Protein A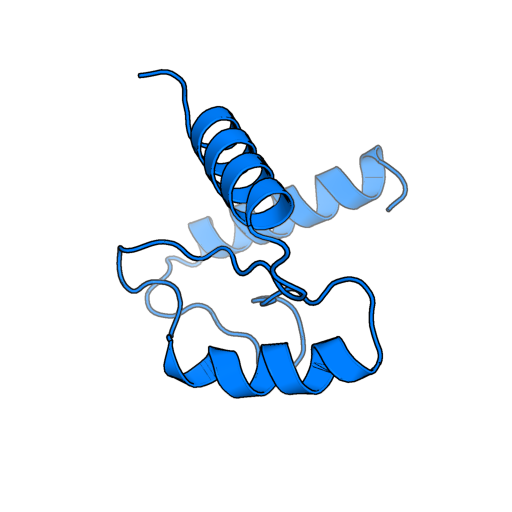F-A0A6B3EZY4-F1 (afdb_monomer)

Sequence (85 aa):
KEGLGAAYLAGFAWGLDHGFDVLVEMDADGSHQPEELPRLLTALRDADLVLGSRWIAGGRVVNWPKSRELLSRGGSTYSRFLLDV

Foldseek 3Di:
DPDDVVVVVVQVVVCVVVPDPDDDDDDPPCQDPVVCVVVQVVVVVPPVDGDDDLPDVVHHDPPDDPVVVCVVVVVVVVCCVVVVD

Solvent-accessible surface area (backbone atoms only — not comparable to full-atom values): 5600 Å² total; per-residue (Å²): 132,86,56,69,69,53,53,50,53,52,53,51,51,53,38,56,77,69,67,55,95,74,86,86,90,78,65,91,82,64,86,52,63,74,84,52,47,66,59,48,59,58,56,36,76,82,40,98,73,75,78,94,55,55,87,47,94,92,36,68,83,80,94,67,57,70,69,60,52,50,51,53,52,50,50,55,51,50,51,24,70,74,69,78,94

Mean predicted aligned error: 3.8 Å

Radius of gyration: 15.55 Å; Cα contacts (8 Å, |Δi|>4): 21; chains: 1; bounding box: 30×34×34 Å

pLDDT: mean 93.85, std 6.04, range [57.28, 98.25]

Secondary structure (DSSP, 8-state):
---HHHHHHHHHHHHHHTT-S------TTSSS-GGGHHHHHHHGGG-S-----SSSTT---SS--HHHHHHHHHHHHHHHHHHT-

Structure (mmCIF, N/CA/C/O backbone):
data_AF-A0A6B3EZY4-F1
#
_entry.id   AF-A0A6B3EZY4-F1
#
loop_
_atom_site.group_PDB
_atom_site.id
_atom_site.type_symbol
_atom_site.label_atom_id
_atom_site.label_alt_id
_atom_site.label_comp_id
_atom_site.label_asym_id
_atom_site.label_entity_id
_atom_site.label_seq_id
_atom_site.pdbx_PDB_ins_code
_atom_site.Cartn_x
_atom_site.Cartn_y
_atom_site.Cartn_z
_atom_site.occupancy
_atom_site.B_iso_or_equiv
_atom_site.auth_seq_id
_atom_site.auth_comp_id
_atom_site.auth_asym_id
_atom_site.auth_atom_id
_atom_site.pdbx_PDB_model_num
ATOM 1 N N . LYS A 1 1 ? -3.235 -19.458 -13.524 1.00 57.28 1 LYS A N 1
ATOM 2 C CA . LYS A 1 1 ? -2.989 -18.557 -12.370 1.00 57.28 1 LYS A CA 1
ATOM 3 C C . LYS A 1 1 ? -4.266 -17.764 -12.155 1.00 57.28 1 LYS A C 1
ATOM 5 O O . LYS A 1 1 ? -4.732 -17.201 -13.133 1.00 57.28 1 LYS A O 1
ATOM 10 N N . GLU A 1 2 ? -4.823 -17.751 -10.945 1.00 73.75 2 GLU A N 1
ATOM 11 C CA . GLU A 1 2 ? -6.118 -17.100 -10.648 1.00 73.75 2 GLU A CA 1
ATOM 12 C C . GLU A 1 2 ? -6.031 -15.570 -10.488 1.00 73.75 2 GLU A C 1
ATOM 14 O O . GLU A 1 2 ? -7.044 -14.893 -10.367 1.00 73.75 2 GLU A O 1
ATOM 19 N N . GLY A 1 3 ? -4.824 -15.002 -10.578 1.00 88.38 3 GLY A N 1
ATOM 20 C CA . GLY A 1 3 ? -4.599 -13.556 -10.555 1.00 88.38 3 GLY A CA 1
ATOM 21 C C . GLY A 1 3 ? -4.360 -13.003 -9.150 1.00 88.38 3 GLY A C 1
ATOM 22 O O . GLY A 1 3 ? -4.470 -13.709 -8.153 1.00 88.38 3 GLY A O 1
ATOM 23 N N . LEU A 1 4 ? -3.979 -11.727 -9.091 1.00 88.88 4 LEU A N 1
ATOM 24 C CA . LEU A 1 4 ? -3.587 -11.047 -7.854 1.00 88.88 4 LEU A CA 1
ATOM 25 C C . LEU A 1 4 ? -4.785 -10.792 -6.926 1.00 88.88 4 LEU A C 1
ATOM 27 O O . LEU A 1 4 ? -4.702 -11.039 -5.729 1.00 88.88 4 LEU A O 1
ATOM 31 N N . GLY A 1 5 ? -5.932 -10.400 -7.491 1.00 92.31 5 GLY A N 1
ATOM 32 C CA . GLY A 1 5 ? -7.148 -10.152 -6.711 1.00 92.31 5 GLY A CA 1
ATOM 33 C C . GLY A 1 5 ? -7.643 -11.387 -5.951 1.00 92.31 5 GLY A C 1
ATOM 34 O O . GLY A 1 5 ? -8.030 -11.272 -4.794 1.00 92.31 5 GLY A O 1
ATOM 35 N N . ALA A 1 6 ? -7.560 -12.578 -6.555 1.00 94.25 6 ALA A N 1
ATOM 36 C CA . ALA A 1 6 ? -7.913 -13.827 -5.877 1.00 94.25 6 ALA A CA 1
ATOM 37 C C . ALA A 1 6 ? -6.995 -14.109 -4.673 1.00 94.25 6 ALA A C 1
ATOM 39 O O . ALA A 1 6 ? -7.470 -14.542 -3.625 1.00 94.25 6 ALA A O 1
ATOM 40 N N . ALA A 1 7 ? -5.698 -13.802 -4.792 1.00 94.31 7 ALA A N 1
ATOM 41 C CA . ALA A 1 7 ? -4.748 -13.948 -3.691 1.00 94.31 7 ALA A CA 1
ATOM 42 C C . ALA A 1 7 ? -5.054 -12.984 -2.532 1.00 94.31 7 ALA A C 1
ATOM 44 O O . ALA A 1 7 ? -4.979 -13.387 -1.372 1.00 94.31 7 ALA A O 1
ATOM 45 N N . TYR A 1 8 ? -5.455 -11.745 -2.831 1.00 95.00 8 TYR A N 1
ATOM 46 C CA . TYR A 1 8 ? -5.860 -10.778 -1.807 1.00 95.00 8 TYR A CA 1
ATOM 47 C C . TYR A 1 8 ? -7.127 -11.208 -1.076 1.00 95.00 8 TYR A C 1
ATOM 49 O O . TYR A 1 8 ? -7.148 -11.208 0.151 1.00 95.00 8 TYR A O 1
ATOM 57 N N . LEU A 1 9 ? -8.150 -11.654 -1.813 1.00 95.75 9 LEU A N 1
ATOM 58 C CA . LEU A 1 9 ? -9.380 -12.170 -1.210 1.00 95.75 9 LEU A CA 1
ATOM 59 C C . LEU A 1 9 ? -9.095 -13.355 -0.280 1.00 95.75 9 LEU A C 1
ATOM 61 O O . LEU A 1 9 ? -9.629 -13.398 0.824 1.00 95.75 9 LEU A O 1
ATOM 65 N N . ALA A 1 10 ? -8.223 -14.279 -0.694 1.00 96.31 10 ALA A N 1
ATOM 66 C CA . ALA A 1 10 ? -7.825 -15.414 0.134 1.00 96.31 10 ALA A CA 1
ATOM 67 C C . ALA A 1 10 ? -7.087 -14.977 1.412 1.00 96.31 10 ALA A C 1
ATOM 69 O O . ALA A 1 10 ? -7.398 -15.467 2.496 1.00 96.31 10 ALA A O 1
ATOM 70 N N . GLY A 1 11 ? -6.137 -14.040 1.303 1.00 96.19 11 GLY A N 1
ATOM 71 C CA . GLY A 1 11 ? -5.396 -13.517 2.453 1.00 96.19 11 GLY A CA 1
ATOM 72 C C . GLY A 1 11 ? -6.286 -12.765 3.444 1.00 96.19 11 GLY A C 1
ATOM 73 O O . GLY A 1 11 ? -6.179 -12.976 4.651 1.00 96.19 11 GLY A O 1
ATOM 74 N N . PHE A 1 12 ? -7.205 -11.936 2.944 1.00 96.94 12 PHE A N 1
ATOM 75 C CA . PHE A 1 12 ? -8.151 -11.207 3.787 1.00 96.94 12 PHE A CA 1
ATOM 76 C C . PHE A 1 12 ? -9.150 -12.141 4.463 1.00 96.94 12 PHE A C 1
ATOM 78 O O . PHE A 1 12 ? -9.352 -12.013 5.665 1.00 96.94 12 PHE A O 1
ATOM 85 N N . ALA A 1 13 ? -9.721 -13.108 3.736 1.00 97.56 13 ALA A N 1
ATOM 86 C CA . ALA A 1 13 ? -10.618 -14.102 4.324 1.00 97.56 13 ALA A CA 1
ATOM 87 C C . ALA A 1 13 ? -9.924 -14.875 5.451 1.00 97.56 13 ALA A C 1
ATOM 89 O O . ALA A 1 13 ? -10.439 -14.937 6.563 1.00 97.56 13 ALA A O 1
ATOM 90 N N . TRP A 1 14 ? -8.707 -15.365 5.196 1.00 98.06 14 TRP A N 1
ATOM 91 C CA . TRP A 1 14 ? -7.922 -16.060 6.210 1.00 98.06 14 TRP A CA 1
ATOM 92 C C . TRP A 1 14 ? -7.685 -15.184 7.440 1.00 98.06 14 TRP A C 1
ATOM 94 O O . TRP A 1 14 ? -7.871 -15.642 8.564 1.00 98.06 14 TRP A O 1
ATOM 104 N N . GLY A 1 15 ? -7.302 -13.920 7.253 1.00 97.75 15 GLY A N 1
ATOM 105 C CA . GLY A 1 15 ? -7.018 -13.056 8.388 1.00 97.75 15 GLY A CA 1
ATOM 106 C C . GLY A 1 15 ? -8.266 -12.661 9.193 1.00 97.75 15 GLY A C 1
ATOM 107 O O . GLY A 1 15 ? -8.215 -12.611 10.422 1.00 97.75 15 GLY A O 1
ATOM 108 N N . LEU A 1 16 ? -9.403 -12.464 8.523 1.00 97.25 16 LEU A N 1
ATOM 109 C CA . LEU A 1 16 ? -10.692 -12.240 9.181 1.00 97.25 16 LEU A CA 1
ATOM 110 C C . LEU A 1 16 ? -11.129 -13.467 9.993 1.00 97.25 16 LEU A C 1
ATOM 112 O O . LEU A 1 16 ? -11.524 -13.315 11.148 1.00 97.25 16 LEU A O 1
ATOM 116 N N . ASP A 1 17 ? -10.979 -14.676 9.442 1.00 98.25 17 ASP A N 1
ATOM 117 C CA . ASP A 1 17 ? -11.305 -15.934 10.133 1.00 98.25 17 ASP A CA 1
A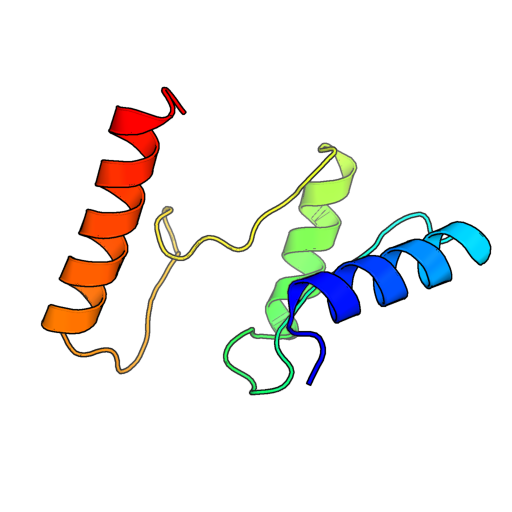TOM 118 C C . ASP A 1 17 ? -10.451 -16.154 11.398 1.00 98.25 17 ASP A C 1
ATOM 120 O O . ASP A 1 17 ? -10.879 -16.832 12.332 1.00 98.25 17 ASP A O 1
ATOM 124 N N . HIS A 1 18 ? -9.251 -15.568 11.447 1.00 98.12 18 HIS A N 1
ATOM 125 C CA . HIS A 1 18 ? -8.341 -15.632 12.597 1.00 98.12 18 HIS A CA 1
ATOM 126 C C . HIS A 1 18 ? -8.480 -14.441 13.558 1.00 98.12 18 HIS A C 1
ATOM 128 O O . HIS A 1 18 ? -7.783 -14.399 14.572 1.00 98.12 18 HIS A O 1
ATOM 134 N N . GLY A 1 19 ? -9.376 -13.491 13.273 1.00 97.56 19 GLY A N 1
ATOM 135 C CA . GLY A 1 19 ? -9.647 -12.349 14.143 1.00 97.56 19 GLY A CA 1
ATOM 136 C C . GLY A 1 19 ? -8.509 -11.330 14.218 1.00 97.56 19 GLY A C 1
ATOM 137 O O . GLY A 1 19 ? -8.314 -10.728 15.270 1.00 97.56 19 GLY A O 1
ATOM 138 N N . PHE A 1 20 ? -7.733 -11.144 13.144 1.00 97.75 20 PHE A N 1
ATOM 139 C CA . PHE A 1 20 ? -6.749 -10.059 13.107 1.00 97.75 20 PHE A CA 1
ATOM 140 C C . PHE A 1 20 ? -7.436 -8.696 12.997 1.00 97.75 20 PHE A C 1
ATOM 142 O O . PHE A 1 20 ? -8.283 -8.488 12.131 1.00 97.75 20 PHE A O 1
ATOM 149 N N . ASP A 1 21 ? -6.996 -7.743 13.818 1.00 95.31 21 ASP A N 1
ATOM 150 C CA . ASP A 1 21 ? -7.517 -6.369 13.807 1.00 95.31 21 ASP A CA 1
ATOM 151 C C . ASP A 1 21 ? -7.028 -5.551 12.602 1.00 95.31 21 ASP A C 1
ATOM 153 O O . ASP A 1 21 ? -7.653 -4.571 12.204 1.00 95.31 21 ASP A O 1
ATOM 157 N N . VAL A 1 22 ? -5.878 -5.927 12.035 1.00 97.00 22 VAL A N 1
ATOM 158 C CA . VAL A 1 22 ? -5.210 -5.189 10.959 1.00 97.00 22 VAL A CA 1
ATOM 159 C C . VAL A 1 22 ? -4.706 -6.153 9.892 1.00 97.00 22 VAL A C 1
ATOM 161 O O . VAL A 1 22 ? -3.960 -7.088 10.183 1.00 97.00 22 VAL A O 1
ATOM 164 N N . LEU A 1 23 ? -5.063 -5.870 8.639 1.00 97.19 23 LEU A N 1
ATOM 165 C CA . LEU A 1 23 ? -4.571 -6.559 7.449 1.00 97.19 23 LEU A CA 1
ATOM 166 C C . LEU A 1 23 ? -3.664 -5.616 6.659 1.00 97.19 23 LEU A C 1
ATOM 168 O O . LEU A 1 23 ? -4.013 -4.462 6.421 1.00 97.19 23 LEU A O 1
ATOM 172 N N . VAL A 1 24 ? -2.500 -6.113 6.241 1.00 96.75 24 VAL A N 1
ATOM 173 C CA . VAL A 1 24 ? -1.516 -5.339 5.476 1.00 96.75 24 VAL A CA 1
ATOM 174 C C . VAL A 1 24 ? -1.207 -6.068 4.179 1.00 96.75 24 VAL A C 1
ATOM 176 O O . VAL A 1 24 ? -0.879 -7.252 4.186 1.00 96.75 24 VAL A O 1
ATOM 179 N N . GLU A 1 25 ? -1.278 -5.336 3.073 1.00 95.75 25 GLU A N 1
ATOM 180 C CA . GLU A 1 25 ? -0.909 -5.808 1.743 1.00 95.75 25 GLU A CA 1
ATOM 181 C C . GLU A 1 25 ? 0.401 -5.139 1.301 1.00 95.75 25 GLU A C 1
ATOM 183 O O . GLU A 1 25 ? 0.545 -3.919 1.404 1.00 95.75 25 GLU A O 1
ATOM 188 N N . MET A 1 26 ? 1.359 -5.930 0.810 1.00 95.31 26 MET A N 1
ATOM 189 C CA . MET A 1 26 ? 2.567 -5.430 0.149 1.00 95.31 26 MET A CA 1
ATOM 190 C C . MET A 1 26 ? 3.149 -6.471 -0.816 1.00 95.31 26 MET A C 1
ATOM 192 O O . MET A 1 26 ? 3.075 -7.675 -0.560 1.00 95.31 26 MET A O 1
ATOM 196 N N . ASP A 1 27 ? 3.787 -6.006 -1.892 1.00 94.06 27 ASP A N 1
ATOM 197 C CA . ASP A 1 27 ? 4.535 -6.880 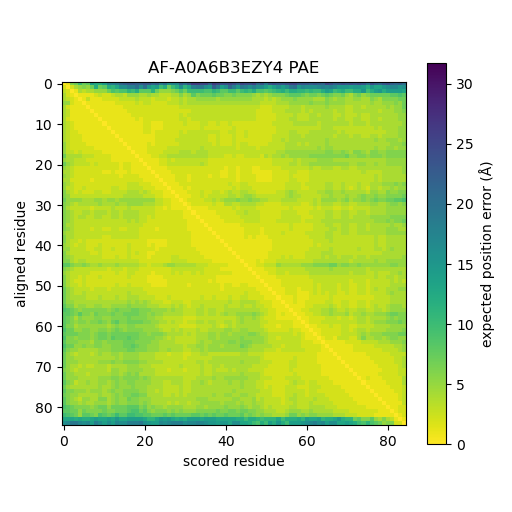-2.804 1.00 94.06 27 ASP A CA 1
ATOM 198 C C . ASP A 1 27 ? 5.798 -7.450 -2.139 1.00 94.06 27 ASP A C 1
ATOM 200 O O . ASP A 1 27 ? 6.514 -6.759 -1.413 1.00 94.06 27 ASP A O 1
ATOM 204 N N . ALA A 1 28 ? 6.123 -8.702 -2.465 1.00 92.94 28 ALA A N 1
ATOM 205 C CA . ALA A 1 28 ? 7.297 -9.410 -1.949 1.00 92.94 28 ALA A CA 1
ATOM 206 C C . ALA A 1 28 ? 8.597 -9.148 -2.744 1.00 92.94 28 ALA A C 1
ATOM 208 O O . ALA A 1 28 ? 9.611 -9.798 -2.498 1.00 92.94 28 ALA A O 1
ATOM 209 N N . ASP A 1 29 ? 8.583 -8.233 -3.718 1.00 93.62 29 ASP A N 1
ATOM 210 C CA . ASP A 1 29 ? 9.718 -7.949 -4.611 1.00 93.62 29 ASP A CA 1
ATOM 211 C C . ASP A 1 29 ? 10.654 -6.834 -4.102 1.00 93.62 29 ASP A C 1
ATOM 213 O O . ASP A 1 29 ? 11.628 -6.483 -4.770 1.00 93.62 29 ASP A O 1
ATOM 217 N N . GLY A 1 30 ? 10.364 -6.276 -2.922 1.00 88.69 30 GLY A N 1
ATOM 218 C CA . GLY A 1 30 ? 11.142 -5.199 -2.304 1.00 88.69 30 GLY A CA 1
ATOM 219 C C . GLY A 1 30 ? 10.855 -3.804 -2.866 1.00 88.69 30 GLY A C 1
ATOM 220 O O . GLY A 1 30 ? 11.531 -2.844 -2.498 1.00 88.69 30 GLY A O 1
ATOM 221 N N . SER A 1 31 ? 9.856 -3.652 -3.740 1.00 90.69 31 SER A N 1
ATOM 222 C CA . SER A 1 31 ? 9.394 -2.333 -4.191 1.00 90.69 31 SER A CA 1
ATOM 223 C C . SER A 1 31 ? 8.687 -1.541 -3.082 1.00 90.69 31 SER A C 1
ATOM 225 O O . SER A 1 31 ? 8.710 -0.306 -3.092 1.00 90.69 31 SER A O 1
ATOM 227 N N . HIS A 1 32 ? 8.122 -2.245 -2.097 1.00 94.00 32 HIS A N 1
ATOM 228 C CA . HIS A 1 32 ? 7.605 -1.696 -0.849 1.00 94.00 32 HIS A CA 1
ATOM 229 C C . HIS A 1 32 ? 8.648 -1.879 0.256 1.00 94.00 32 HIS A C 1
ATOM 231 O O . HIS A 1 32 ? 9.102 -2.992 0.504 1.00 94.00 32 HIS A O 1
ATOM 237 N N . GLN A 1 33 ? 9.030 -0.783 0.910 1.00 92.75 33 GLN A N 1
ATOM 238 C CA . GLN A 1 33 ? 10.001 -0.781 2.008 1.00 92.75 33 GLN A CA 1
ATOM 239 C C . GLN A 1 33 ? 9.308 -1.215 3.311 1.00 92.75 33 GLN A C 1
ATOM 241 O O . GLN A 1 33 ? 8.441 -0.472 3.786 1.00 92.75 33 GLN A O 1
ATOM 246 N N . PRO A 1 34 ? 9.656 -2.372 3.912 1.00 93.81 34 PRO A N 1
ATOM 247 C CA . PRO A 1 34 ? 9.065 -2.814 5.178 1.00 93.81 34 PRO A CA 1
ATOM 248 C C . PRO A 1 34 ? 9.289 -1.819 6.324 1.00 93.81 34 PRO A C 1
ATOM 250 O O . PRO A 1 34 ? 8.501 -1.763 7.264 1.00 93.81 34 PRO A O 1
ATOM 253 N N . GLU A 1 35 ? 10.330 -0.991 6.232 1.00 94.69 35 GLU A N 1
ATOM 254 C CA . GLU A 1 35 ? 10.661 0.056 7.198 1.00 94.69 35 GLU A CA 1
ATOM 255 C C . GLU A 1 35 ? 9.583 1.149 7.293 1.00 94.69 35 GLU A C 1
ATOM 257 O O . GLU A 1 35 ? 9.499 1.841 8.307 1.00 94.69 35 GLU A O 1
ATOM 262 N N . GLU A 1 36 ? 8.730 1.300 6.274 1.00 94.19 36 GLU A N 1
ATOM 263 C CA . GLU A 1 36 ? 7.605 2.246 6.288 1.00 94.19 36 GLU A CA 1
ATOM 264 C C . GLU A 1 36 ? 6.366 1.681 7.007 1.00 94.19 36 GLU A C 1
ATOM 266 O O . GLU A 1 36 ? 5.455 2.437 7.358 1.00 94.19 36 GLU A O 1
ATOM 271 N N . LEU A 1 37 ? 6.321 0.370 7.277 1.00 95.50 37 LEU A N 1
ATOM 272 C CA . LEU A 1 37 ? 5.169 -0.289 7.893 1.00 95.50 37 LEU A CA 1
ATOM 273 C C . LEU A 1 37 ? 4.770 0.315 9.253 1.00 95.50 37 LEU A C 1
ATOM 275 O O . LEU A 1 37 ? 3.583 0.598 9.436 1.00 95.50 37 LEU A O 1
ATOM 279 N N . PRO A 1 38 ? 5.693 0.608 10.195 1.00 97.19 38 PRO A N 1
ATOM 280 C CA . PRO A 1 38 ? 5.327 1.245 11.462 1.00 97.19 38 PRO A CA 1
ATOM 281 C C . PRO A 1 38 ? 4.624 2.595 11.276 1.00 97.19 38 PRO A C 1
ATOM 283 O O . PRO A 1 38 ? 3.730 2.945 12.049 1.00 97.19 38 PRO A O 1
ATOM 286 N N . ARG A 1 39 ? 4.992 3.352 10.233 1.00 95.56 39 ARG A N 1
ATOM 287 C CA . ARG A 1 39 ? 4.374 4.644 9.914 1.00 95.56 39 ARG A CA 1
ATOM 288 C C . ARG A 1 39 ? 2.929 4.473 9.451 1.00 95.56 39 ARG A C 1
ATOM 290 O O . ARG A 1 39 ? 2.064 5.225 9.894 1.00 95.56 39 ARG A O 1
ATOM 297 N N . LEU A 1 40 ? 2.668 3.474 8.606 1.00 96.56 40 LEU A N 1
ATOM 298 C CA . LEU A 1 40 ? 1.317 3.130 8.148 1.00 96.56 40 LEU A CA 1
ATOM 299 C C . LEU A 1 40 ? 0.441 2.648 9.312 1.00 96.56 40 LEU A C 1
ATOM 301 O O . LEU A 1 40 ? -0.664 3.151 9.487 1.00 96.56 40 LEU A O 1
ATOM 305 N N . LEU A 1 41 ? 0.962 1.752 10.157 1.00 97.19 41 LEU A N 1
ATOM 306 C CA . LEU A 1 41 ? 0.246 1.243 11.335 1.00 97.19 41 LEU A CA 1
ATOM 307 C C . LEU A 1 41 ? -0.055 2.336 12.366 1.00 97.19 41 LEU A C 1
ATOM 309 O O . LEU A 1 41 ? -1.073 2.282 13.049 1.00 97.19 41 LEU A O 1
ATOM 313 N N . THR A 1 42 ? 0.820 3.337 12.482 1.00 97.69 42 THR A N 1
ATOM 314 C CA . THR A 1 42 ? 0.579 4.490 13.357 1.00 97.69 42 THR A CA 1
ATOM 315 C C . THR A 1 42 ? -0.586 5.326 12.838 1.00 97.69 42 THR A C 1
ATOM 317 O O . THR A 1 42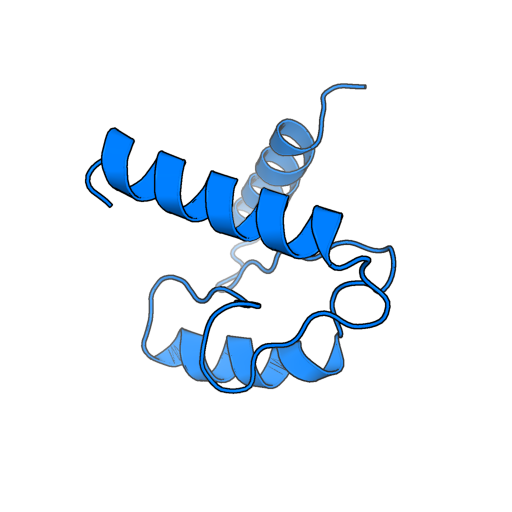 ? -1.475 5.656 13.613 1.00 97.69 42 THR A O 1
ATOM 320 N N . ALA A 1 43 ? -0.611 5.624 11.536 1.00 96.19 43 ALA A N 1
ATOM 321 C CA . ALA A 1 43 ? -1.701 6.374 10.915 1.00 96.19 43 ALA A CA 1
ATOM 322 C C . ALA A 1 43 ? -3.043 5.618 10.946 1.00 96.19 43 ALA A C 1
ATOM 324 O O . ALA A 1 43 ? -4.092 6.246 11.033 1.00 96.19 43 ALA A O 1
ATOM 325 N N . LEU A 1 44 ? -3.014 4.281 10.921 1.00 97.81 44 LEU A N 1
ATOM 326 C CA . LEU A 1 44 ? -4.214 3.438 10.956 1.00 97.81 44 LEU A CA 1
ATOM 327 C C . LEU A 1 44 ? -4.952 3.501 12.304 1.00 97.81 44 LEU A C 1
ATOM 329 O O . LEU A 1 44 ? -6.108 3.118 12.390 1.00 97.81 44 LEU A O 1
ATOM 333 N N . ARG A 1 45 ? -4.32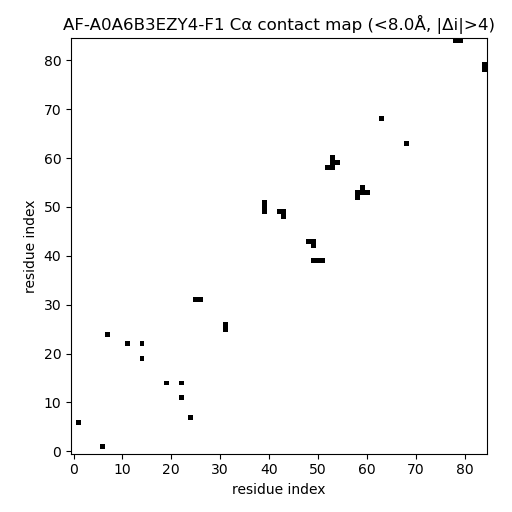4 4.015 13.368 1.00 96.81 45 ARG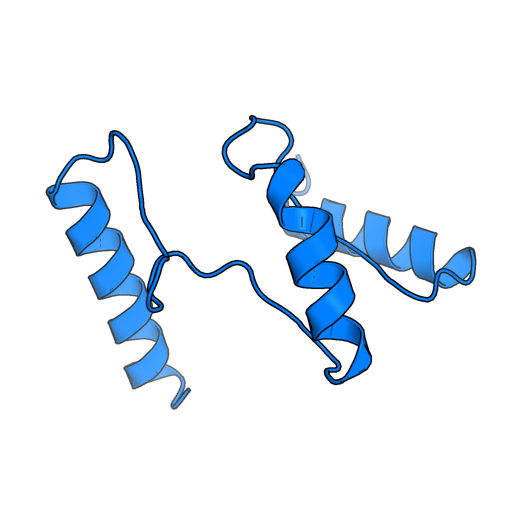 A N 1
ATOM 334 C CA . ARG A 1 45 ? -5.004 4.191 14.664 1.00 96.81 45 ARG A CA 1
ATOM 335 C C . ARG A 1 45 ? -6.196 5.144 14.587 1.00 96.81 45 ARG A C 1
ATOM 337 O O . ARG A 1 45 ? -7.128 4.992 15.368 1.00 96.81 45 ARG A O 1
ATOM 344 N N . ASP A 1 46 ? -6.146 6.091 13.653 1.00 97.25 46 ASP A N 1
ATOM 345 C CA . ASP A 1 46 ? -7.137 7.155 13.489 1.00 97.25 46 ASP A CA 1
ATOM 346 C C . ASP A 1 46 ? -7.843 7.089 12.116 1.00 97.25 46 ASP A C 1
ATOM 348 O O . ASP A 1 46 ? -8.465 8.064 11.692 1.00 97.25 46 ASP A O 1
ATOM 352 N N . ALA A 1 47 ? -7.725 5.972 11.384 1.00 97.19 47 ALA A N 1
ATOM 353 C CA . ALA A 1 47 ? -8.279 5.810 10.038 1.00 97.19 47 ALA A CA 1
ATOM 354 C C . ALA A 1 47 ? -8.690 4.359 9.747 1.00 97.19 47 ALA A C 1
ATOM 356 O O . ALA A 1 47 ? -8.034 3.427 10.194 1.00 97.19 47 ALA A O 1
ATOM 357 N N . ASP A 1 48 ? -9.709 4.164 8.907 1.00 96.56 48 ASP A N 1
ATOM 358 C CA . ASP A 1 48 ? -10.148 2.822 8.487 1.00 96.56 48 ASP A CA 1
ATOM 359 C C . ASP A 1 48 ? -9.237 2.197 7.411 1.00 96.56 48 ASP A C 1
ATOM 361 O O . ASP A 1 48 ? -9.202 0.982 7.228 1.00 96.56 48 ASP A O 1
ATOM 365 N N . LEU A 1 49 ? -8.503 3.033 6.668 1.00 96.75 49 LEU A N 1
ATOM 366 C CA . LEU A 1 49 ? -7.606 2.619 5.591 1.00 96.75 49 LEU A CA 1
ATOM 367 C C . LEU A 1 49 ? -6.444 3.602 5.452 1.00 96.75 49 LEU A C 1
ATOM 369 O O . LEU A 1 49 ? -6.635 4.817 5.400 1.00 96.75 49 LEU A O 1
ATOM 373 N N . VAL A 1 50 ? -5.234 3.066 5.294 1.00 97.50 50 VAL A N 1
ATOM 374 C CA . VAL A 1 50 ? -4.029 3.852 5.014 1.00 97.50 50 VAL A CA 1
ATOM 375 C C . VAL A 1 50 ? -3.334 3.299 3.776 1.00 97.50 50 VAL A C 1
ATOM 377 O O . VAL A 1 50 ? -3.075 2.104 3.680 1.00 97.50 50 VAL A O 1
ATOM 380 N N . LEU A 1 51 ? -3.001 4.183 2.832 1.00 95.69 51 LEU A N 1
ATOM 381 C CA . LEU A 1 51 ? -2.338 3.827 1.577 1.00 95.69 51 LEU A CA 1
ATOM 382 C C . LEU A 1 51 ? -0.931 4.427 1.498 1.00 95.69 51 LEU A C 1
ATOM 384 O O . LEU A 1 51 ? -0.736 5.634 1.665 1.00 95.69 51 LEU A O 1
ATOM 388 N N . GLY A 1 52 ? 0.051 3.598 1.140 1.00 94.56 52 GLY A N 1
ATOM 389 C CA . GLY A 1 52 ? 1.384 4.058 0.756 1.00 94.56 52 GLY A CA 1
ATOM 390 C C . GLY A 1 52 ? 1.346 4.770 -0.599 1.00 94.56 52 GLY A C 1
ATOM 391 O O . GLY A 1 52 ? 1.307 4.130 -1.648 1.00 94.56 52 GLY A O 1
ATOM 392 N N . SER A 1 53 ? 1.354 6.106 -0.606 1.00 94.25 53 SER A N 1
ATOM 393 C CA . SER A 1 53 ? 1.251 6.883 -1.847 1.00 94.25 53 SER A CA 1
ATOM 394 C C . SER A 1 53 ? 2.593 7.423 -2.341 1.00 94.25 53 SER A C 1
ATOM 396 O O . SER A 1 53 ? 3.331 8.101 -1.627 1.00 94.25 53 SER A O 1
ATOM 398 N N . ARG A 1 54 ? 2.864 7.193 -3.630 1.00 94.38 54 ARG A N 1
ATOM 399 C CA . ARG A 1 54 ? 4.015 7.756 -4.361 1.00 94.38 54 ARG A CA 1
ATOM 400 C C . ARG A 1 54 ? 3.812 9.216 -4.771 1.00 94.38 54 ARG A C 1
ATOM 402 O O . ARG A 1 54 ? 4.778 9.874 -5.138 1.00 94.38 54 ARG A O 1
ATOM 409 N N . TRP A 1 55 ? 2.574 9.711 -4.735 1.00 93.00 55 TRP A N 1
ATOM 410 C CA . TRP A 1 55 ? 2.180 10.986 -5.348 1.00 93.00 55 TRP A CA 1
ATOM 411 C C . TRP A 1 55 ? 1.788 12.076 -4.342 1.00 93.00 55 TRP A C 1
ATOM 413 O O . TRP A 1 55 ? 1.275 13.116 -4.746 1.00 93.00 55 TRP A O 1
ATOM 423 N N . ILE A 1 56 ? 2.022 11.850 -3.048 1.00 91.62 56 ILE A N 1
ATOM 424 C CA . ILE A 1 56 ? 1.873 12.863 -1.990 1.00 91.62 56 ILE A CA 1
ATOM 425 C C . ILE A 1 56 ? 3.229 13.477 -1.629 1.00 91.62 56 ILE A C 1
ATOM 427 O O . ILE A 1 56 ? 4.278 12.968 -2.029 1.00 91.62 56 ILE A O 1
ATOM 431 N N . ALA A 1 57 ? 3.221 14.556 -0.844 1.00 91.50 57 ALA A N 1
ATOM 432 C CA . ALA A 1 57 ? 4.447 15.148 -0.315 1.00 91.50 57 ALA A CA 1
ATOM 433 C C . ALA A 1 57 ? 5.298 14.094 0.425 1.00 91.50 57 ALA A C 1
ATOM 435 O O . ALA A 1 57 ? 4.792 13.341 1.255 1.00 91.50 57 ALA A O 1
ATOM 436 N N . GLY A 1 58 ? 6.590 14.018 0.089 1.00 90.44 58 GLY A N 1
ATOM 437 C CA . GLY A 1 58 ? 7.523 13.002 0.600 1.00 90.44 58 GLY A CA 1
ATOM 438 C C . GLY A 1 58 ? 7.507 11.661 -0.152 1.00 90.44 58 GLY A C 1
ATOM 439 O O . GLY A 1 58 ? 8.445 10.874 -0.004 1.00 90.44 58 GLY A O 1
ATOM 440 N N . GLY A 1 59 ? 6.499 11.409 -0.994 1.00 91.81 59 GLY A N 1
ATOM 441 C CA . GLY A 1 59 ? 6.439 10.253 -1.889 1.00 91.81 59 GLY A CA 1
ATOM 442 C C . GLY A 1 59 ? 7.428 10.376 -3.050 1.00 91.81 59 GLY A C 1
ATOM 443 O O . GLY A 1 59 ? 7.660 11.465 -3.578 1.00 91.81 59 GLY A O 1
ATOM 444 N N . ARG A 1 60 ? 8.041 9.255 -3.444 1.00 92.38 60 ARG A N 1
ATOM 445 C CA . ARG A 1 60 ? 9.014 9.216 -4.544 1.00 92.38 60 ARG A CA 1
ATOM 446 C C . ARG A 1 60 ? 8.984 7.886 -5.285 1.00 92.38 60 ARG A C 1
ATOM 448 O O . ARG A 1 60 ? 8.703 6.845 -4.699 1.00 92.38 60 ARG A O 1
ATOM 455 N N . VAL A 1 61 ? 9.340 7.934 -6.564 1.00 93.31 61 VAL A N 1
ATOM 456 C CA . VAL A 1 61 ? 9.724 6.766 -7.362 1.00 93.31 61 VAL A CA 1
ATOM 457 C C . VAL A 1 61 ? 11.221 6.843 -7.634 1.00 93.31 61 VAL A C 1
ATOM 459 O O . VAL A 1 61 ? 11.744 7.914 -7.933 1.00 93.31 61 VAL A O 1
ATOM 462 N N . VAL A 1 62 ? 11.925 5.722 -7.500 1.00 91.88 62 VAL A N 1
ATOM 463 C CA . VAL A 1 62 ? 13.379 5.650 -7.698 1.00 91.88 62 VAL A CA 1
ATOM 464 C C . VAL A 1 62 ? 13.652 4.790 -8.930 1.00 91.88 62 VAL A C 1
ATOM 466 O O . VAL A 1 62 ? 13.015 3.756 -9.118 1.00 91.88 62 VAL A O 1
ATOM 469 N N . ASN A 1 63 ? 14.577 5.230 -9.788 1.00 92.25 63 ASN A N 1
ATOM 470 C CA . ASN A 1 63 ? 15.000 4.517 -11.003 1.00 92.25 63 ASN A CA 1
ATOM 471 C C . ASN A 1 63 ? 13.887 4.263 -12.043 1.00 92.25 63 ASN A C 1
ATOM 473 O O . ASN A 1 63 ? 13.965 3.318 -12.828 1.00 92.25 63 ASN A O 1
ATOM 477 N N . TRP A 1 64 ? 12.847 5.101 -12.082 1.00 94.62 64 TRP A N 1
ATOM 478 C CA . TRP A 1 64 ? 11.818 5.034 -13.124 1.00 94.62 64 TRP A CA 1
ATOM 479 C C . TRP A 1 64 ? 12.156 5.947 -14.314 1.00 94.62 64 TRP A C 1
ATOM 481 O O . TRP A 1 64 ? 12.501 7.112 -14.109 1.00 94.62 64 TRP A O 1
ATOM 491 N N . PRO A 1 65 ? 12.003 5.478 -15.568 1.00 96.38 65 PRO A N 1
ATOM 492 C CA . PRO A 1 65 ? 12.017 6.360 -16.730 1.00 96.38 65 PRO A CA 1
ATOM 493 C C . PRO A 1 65 ? 10.898 7.407 -16.642 1.00 96.38 65 PRO A C 1
ATOM 495 O O . PRO A 1 65 ? 9.770 7.077 -16.268 1.00 96.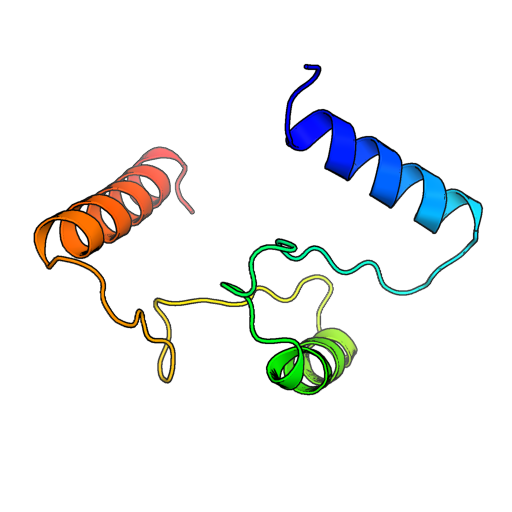38 65 PRO A O 1
ATOM 498 N N . LYS A 1 66 ? 11.166 8.648 -17.076 1.00 95.50 66 LYS A N 1
ATOM 499 C CA . LYS A 1 66 ? 10.165 9.738 -17.085 1.00 95.50 66 LYS A CA 1
ATOM 500 C C . LYS A 1 66 ? 8.885 9.376 -17.849 1.00 95.50 66 LYS A C 1
ATOM 502 O O . LYS A 1 66 ? 7.802 9.798 -17.460 1.00 95.50 66 LYS A O 1
ATOM 507 N N . SER A 1 67 ? 8.994 8.568 -18.905 1.00 96.75 67 SER A N 1
ATOM 508 C CA . SER A 1 67 ? 7.839 8.066 -19.661 1.00 96.75 67 SER A CA 1
ATOM 509 C C . SER A 1 67 ? 6.914 7.196 -18.807 1.00 96.75 67 SER A C 1
ATOM 511 O O . SER A 1 67 ? 5.697 7.342 -18.882 1.00 96.75 67 SER A O 1
ATOM 513 N N . ARG A 1 68 ? 7.477 6.332 -17.951 1.00 96.12 68 ARG A N 1
ATOM 514 C CA . ARG A 1 68 ? 6.716 5.479 -17.028 1.00 96.12 68 ARG A CA 1
ATOM 515 C C . ARG A 1 68 ? 6.039 6.303 -15.937 1.00 96.12 68 ARG A C 1
ATOM 517 O O . ARG A 1 68 ? 4.890 6.033 -15.598 1.00 96.12 68 ARG A O 1
ATOM 524 N N . GLU A 1 69 ? 6.727 7.313 -15.409 1.00 95.06 69 GLU A N 1
ATOM 525 C CA . GLU A 1 69 ? 6.132 8.234 -14.439 1.00 95.06 69 GLU A CA 1
ATOM 526 C C . GLU A 1 69 ? 4.958 9.012 -15.049 1.00 95.06 69 GLU A C 1
ATOM 528 O O . GLU A 1 69 ? 3.882 9.049 -14.453 1.00 95.06 69 GLU A O 1
ATOM 533 N N . LEU A 1 70 ? 5.133 9.572 -16.252 1.00 95.81 70 LEU A N 1
ATOM 534 C CA . LEU A 1 70 ? 4.072 10.299 -16.950 1.00 95.81 70 LEU A CA 1
ATOM 535 C C . LEU A 1 70 ? 2.860 9.403 -17.218 1.00 95.81 70 LEU A C 1
ATOM 537 O O . LEU A 1 70 ? 1.736 9.808 -16.934 1.00 95.81 70 LEU A O 1
ATOM 541 N N . LEU A 1 71 ? 3.088 8.180 -17.708 1.00 96.75 71 LEU A N 1
ATOM 542 C CA . LEU A 1 71 ? 2.022 7.207 -17.942 1.00 96.75 71 LEU A CA 1
ATOM 543 C C . LEU A 1 71 ? 1.270 6.880 -16.647 1.00 96.75 71 LEU A C 1
ATOM 545 O O . LEU A 1 71 ? 0.042 6.877 -16.630 1.00 96.75 71 LEU A O 1
ATOM 549 N N . SER A 1 72 ? 1.996 6.644 -15.550 1.00 95.19 72 SER A N 1
ATOM 550 C CA . SER A 1 72 ? 1.385 6.307 -14.264 1.00 95.19 72 SER A CA 1
ATOM 551 C C . SER A 1 72 ? 0.570 7.464 -13.691 1.00 95.19 72 SER A C 1
ATOM 553 O O . SER A 1 72 ? -0.551 7.239 -13.243 1.00 95.19 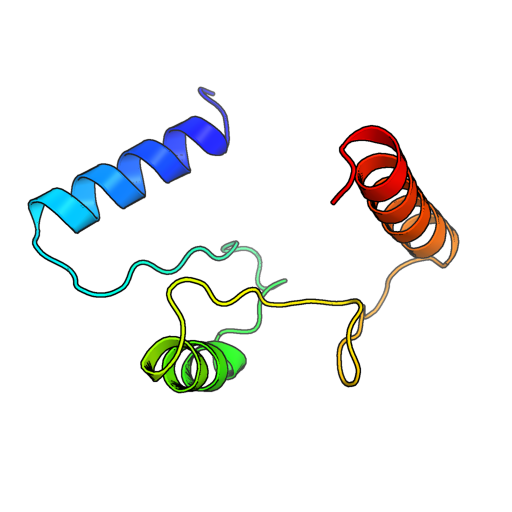72 SER A O 1
ATOM 555 N N . ARG A 1 73 ? 1.098 8.693 -13.718 1.00 94.06 73 ARG A N 1
ATOM 556 C CA . ARG A 1 73 ? 0.359 9.876 -13.256 1.00 94.06 73 ARG A CA 1
ATOM 557 C C . ARG A 1 73 ? -0.846 10.159 -14.150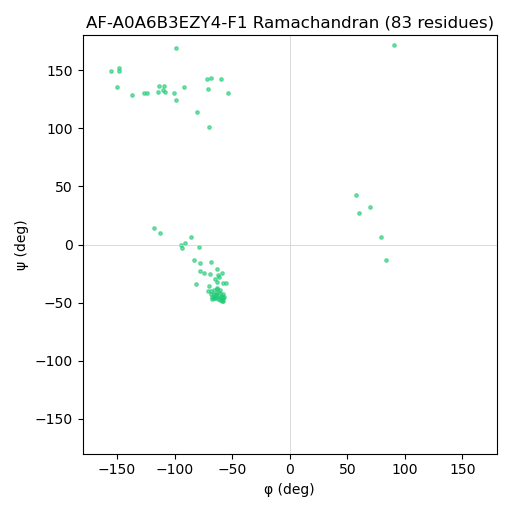 1.00 94.06 73 ARG A C 1
ATOM 559 O O . ARG A 1 73 ? -1.922 10.432 -13.633 1.00 94.06 73 ARG A O 1
ATOM 566 N N . GLY A 1 74 ? -0.680 10.051 -15.469 1.00 96.06 74 GLY A N 1
ATOM 567 C CA . GLY A 1 74 ? -1.753 10.237 -16.445 1.00 96.06 74 GLY A CA 1
ATOM 568 C C . GLY A 1 74 ? -2.899 9.247 -16.245 1.00 96.06 74 GLY A C 1
ATOM 569 O O . GLY A 1 74 ? -4.052 9.662 -16.207 1.00 96.06 74 GLY A O 1
ATOM 570 N N . GLY A 1 75 ? -2.581 7.967 -16.024 1.00 95.38 75 GLY A N 1
ATOM 571 C CA . GLY A 1 75 ? -3.571 6.938 -15.706 1.00 95.38 75 GLY A CA 1
ATOM 572 C C . GLY A 1 75 ? -4.336 7.237 -14.417 1.00 95.38 75 GLY A C 1
ATOM 573 O O . GLY A 1 75 ? -5.562 7.221 -14.424 1.00 95.38 75 GLY A O 1
ATOM 574 N N . SER A 1 76 ? -3.635 7.595 -13.335 1.00 92.81 76 SER A N 1
ATOM 575 C CA . SER A 1 76 ? -4.287 7.978 -12.074 1.00 92.81 76 SER A CA 1
ATOM 576 C C . SER A 1 76 ? -5.222 9.176 -12.244 1.00 92.81 76 SER A C 1
ATOM 578 O O . SER A 1 76 ? -6.338 9.163 -11.736 1.00 92.81 76 SER A O 1
ATOM 580 N N . THR A 1 77 ? -4.781 10.206 -12.966 1.00 93.69 77 THR A N 1
ATOM 581 C CA . THR A 1 77 ? -5.581 11.405 -13.238 1.00 93.69 77 THR A CA 1
ATOM 582 C C . THR A 1 77 ? -6.814 11.078 -14.078 1.00 93.69 77 THR A C 1
ATOM 584 O O . THR A 1 77 ? -7.909 11.522 -13.752 1.00 93.69 77 THR A O 1
ATOM 587 N N . TYR A 1 78 ? -6.660 10.267 -15.125 1.00 95.94 78 TYR A N 1
ATOM 588 C CA . TYR A 1 78 ? -7.771 9.806 -15.955 1.00 95.94 78 TYR A CA 1
ATOM 589 C C . TYR A 1 78 ? -8.820 9.039 -15.142 1.00 95.94 78 TYR A C 1
ATOM 591 O O . TYR A 1 78 ? -10.004 9.351 -15.243 1.00 95.94 78 TYR A O 1
ATOM 599 N N . SER A 1 79 ? -8.396 8.093 -14.296 1.00 94.25 79 SER A N 1
ATOM 600 C CA . SER A 1 79 ? -9.316 7.336 -13.440 1.00 94.25 79 SER A CA 1
ATOM 601 C C . SER A 1 79 ? -10.087 8.240 -12.481 1.00 94.25 79 SER A C 1
ATOM 603 O O . SER A 1 79 ? -11.290 8.064 -12.340 1.00 94.25 79 SER A O 1
ATOM 605 N N . ARG A 1 80 ? -9.422 9.230 -11.871 1.00 92.06 80 ARG A N 1
ATOM 606 C CA . ARG A 1 80 ? -10.071 10.227 -11.003 1.00 92.06 80 ARG A CA 1
ATOM 607 C C . ARG A 1 80 ? -11.153 11.014 -11.734 1.00 92.06 80 ARG A C 1
ATOM 609 O O . ARG A 1 80 ? -12.286 11.080 -11.279 1.00 92.06 80 ARG A O 1
ATOM 616 N N . PHE A 1 81 ? -10.826 11.527 -12.921 1.00 95.75 81 PHE A N 1
ATOM 617 C CA . PHE A 1 81 ? -11.788 12.271 -13.736 1.00 95.75 81 PHE A CA 1
ATOM 618 C C . PHE A 1 81 ? -12.986 11.431 -14.183 1.00 95.75 81 PHE A C 1
ATOM 620 O O . PHE A 1 81 ? -14.090 11.957 -14.261 1.00 95.75 81 PHE A O 1
ATOM 627 N N . LEU A 1 82 ? -12.784 10.152 -14.511 1.00 96.69 82 LEU A N 1
ATOM 628 C CA . LEU A 1 82 ? -13.874 9.298 -14.982 1.00 96.69 82 LEU A CA 1
ATOM 629 C C . LEU A 1 82 ? -14.747 8.723 -13.872 1.00 96.69 82 LEU A C 1
ATOM 631 O O . LEU A 1 82 ? -15.932 8.496 -14.104 1.00 96.69 82 LEU A O 1
ATOM 635 N N . LEU A 1 83 ? -14.155 8.420 -12.720 1.00 95.00 83 LEU A N 1
ATOM 636 C CA . LEU A 1 83 ? -14.852 7.786 -11.602 1.00 95.00 83 LEU A CA 1
ATOM 637 C C . LEU A 1 83 ? -15.392 8.804 -10.589 1.00 95.00 83 LEU A C 1
ATOM 639 O O . LEU A 1 83 ? -16.062 8.388 -9.651 1.00 95.00 83 LEU A O 1
ATOM 643 N N . ASP A 1 84 ? -15.131 10.099 -10.798 1.00 86.12 84 ASP A N 1
ATOM 644 C CA . ASP A 1 84 ? -15.514 11.202 -9.905 1.00 86.12 84 ASP A CA 1
ATOM 645 C C . ASP A 1 84 ? -14.958 11.029 -8.476 1.00 86.12 84 ASP A C 1
ATOM 647 O O . ASP A 1 84 ? -15.650 11.226 -7.477 1.00 86.12 84 ASP A O 1
ATOM 651 N N . VAL A 1 85 ? -13.686 10.608 -8.391 1.00 65.94 85 VAL A N 1
ATOM 652 C CA . VAL A 1 85 ? -12.933 10.337 -7.144 1.00 65.94 85 VAL A CA 1
ATOM 653 C C . VAL A 1 85 ? -11.600 11.069 -7.084 1.00 65.94 85 VAL A C 1
ATOM 655 O O . VAL A 1 85 ? -11.030 11.390 -8.151 1.00 65.94 85 VAL A O 1
#